Protein AF-A0A831YGT9-F1 (afdb_monomer_lite)

Foldseek 3Di:
DAEEQFDLDQADDDDVNLVSLVVCVVCVVVVHQYEYFYQADHAQCCCCVRHVRRPNPGHYQYVHDHPVPDSPVSLQCSLPSVVVCCVPPVHQEYEYAHPNVPVCPPVHHYDYHYD

Radius of gyration: 12.66 Å; chains: 1; bounding box: 32×24×36 Å

Sequence (115 aa):
MSAVVAHHFWDRPGGGELVMAGIAAAVEKMRLTPVLASLARFDGSRYREWFGIDLSRYPAVSGGFSLRMFGLYMRLLVWWPAEKAVKKYRPKFVVIDMPTYRRLVGKVPVVEYIH

Structure (mmCIF, N/CA/C/O backbone):
data_AF-A0A831YGT9-F1
#
_entry.id   AF-A0A831YGT9-F1
#
loop_
_atom_site.group_PDB
_atom_site.id
_atom_site.type_symbol
_atom_site.label_atom_id
_atom_site.label_alt_id
_atom_site.label_comp_id
_atom_site.label_asym_id
_atom_site.label_entity_id
_atom_site.label_seq_id
_atom_site.pdbx_PDB_ins_code
_atom_site.Cartn_x
_atom_site.Cartn_y
_atom_site.Cartn_z
_atom_site.occupancy
_atom_site.B_iso_or_equiv
_atom_site.auth_seq_id
_atom_site.auth_comp_id
_atom_site.auth_asym_id
_atom_site.auth_atom_id
_atom_site.pdbx_PDB_model_num
ATOM 1 N N . MET A 1 1 ? -16.176 -0.593 3.556 1.00 86.06 1 MET A N 1
ATOM 2 C CA . MET A 1 1 ? -15.061 -0.632 4.538 1.00 86.06 1 MET A CA 1
ATOM 3 C C . MET A 1 1 ? -13.766 -0.813 3.761 1.00 86.06 1 MET A C 1
ATOM 5 O O . MET A 1 1 ? -13.811 -1.454 2.720 1.00 86.06 1 MET A O 1
ATOM 9 N N . SER A 1 2 ? -12.651 -0.238 4.207 1.00 92.25 2 SER A N 1
ATOM 10 C CA . SER A 1 2 ? -11.385 -0.224 3.455 1.00 92.25 2 SER A CA 1
ATOM 11 C C . SER A 1 2 ? -10.281 -1.016 4.160 1.00 92.25 2 SER A C 1
ATOM 13 O O . SER A 1 2 ? -10.368 -1.270 5.364 1.00 92.25 2 SER A O 1
ATOM 15 N N . ALA A 1 3 ? -9.241 -1.388 3.420 1.00 94.69 3 ALA A N 1
ATOM 16 C CA . ALA A 1 3 ? -7.962 -1.816 3.979 1.00 94.69 3 ALA A CA 1
ATOM 17 C C . ALA A 1 3 ? -6.837 -1.089 3.245 1.00 94.69 3 ALA A C 1
ATOM 19 O O . ALA A 1 3 ? -6.912 -0.896 2.033 1.00 94.69 3 ALA A O 1
ATOM 20 N N . VAL A 1 4 ? -5.818 -0.645 3.975 1.00 94.00 4 VAL A N 1
ATOM 21 C CA . VAL A 1 4 ? -4.680 0.052 3.363 1.00 94.00 4 VAL A CA 1
ATOM 22 C C . VAL A 1 4 ? -3.606 -0.968 3.027 1.00 94.00 4 VAL A C 1
ATOM 24 O O . VAL A 1 4 ? -3.259 -1.781 3.873 1.00 94.00 4 VAL A O 1
ATOM 27 N N . VAL A 1 5 ? -3.062 -0.896 1.819 1.00 93.50 5 VAL A N 1
ATOM 28 C CA . VAL A 1 5 ? -1.901 -1.675 1.385 1.00 93.50 5 VAL A CA 1
ATOM 29 C C . VAL A 1 5 ? -0.769 -0.685 1.152 1.00 93.50 5 VAL A C 1
ATOM 31 O O . VAL A 1 5 ? -0.773 0.068 0.177 1.00 93.50 5 VAL A O 1
ATOM 34 N N . ALA A 1 6 ? 0.151 -0.613 2.107 1.00 90.69 6 ALA A N 1
ATOM 35 C CA . ALA A 1 6 ? 1.249 0.337 2.117 1.00 90.69 6 ALA A CA 1
ATOM 36 C C . ALA A 1 6 ? 2.522 -0.313 1.584 1.00 90.69 6 ALA A C 1
ATOM 38 O O . ALA A 1 6 ? 2.982 -1.305 2.138 1.00 90.69 6 ALA A O 1
ATOM 39 N N . HIS A 1 7 ? 3.091 0.282 0.538 1.00 89.19 7 HIS A N 1
ATOM 40 C CA . HIS A 1 7 ? 4.338 -0.159 -0.072 1.00 89.19 7 HIS A CA 1
ATOM 41 C C . HIS A 1 7 ? 5.204 1.046 -0.446 1.00 89.19 7 HIS A C 1
ATOM 43 O O . HIS A 1 7 ? 4.712 2.085 -0.904 1.00 89.19 7 HIS A O 1
ATOM 49 N N . HIS A 1 8 ? 6.509 0.937 -0.215 1.00 79.88 8 HIS A N 1
ATOM 50 C CA . HIS A 1 8 ? 7.419 2.079 -0.270 1.00 79.88 8 HIS A CA 1
ATOM 51 C C . HIS A 1 8 ? 7.566 2.705 -1.673 1.00 79.88 8 HIS A C 1
ATOM 53 O O . HIS A 1 8 ? 7.607 3.935 -1.766 1.00 79.88 8 HIS A O 1
ATOM 59 N N . PHE A 1 9 ? 7.555 1.918 -2.755 1.00 79.81 9 PHE A N 1
ATOM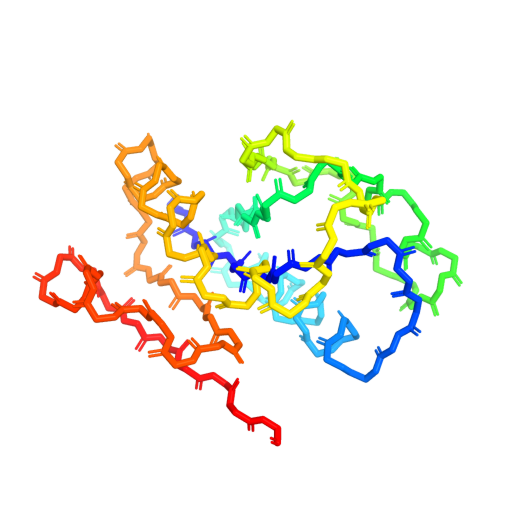 60 C CA . PHE A 1 9 ? 7.415 2.409 -4.135 1.00 79.81 9 PHE A CA 1
ATOM 61 C C . PHE A 1 9 ? 6.722 1.341 -4.998 1.00 79.81 9 PHE A C 1
ATOM 63 O O . PHE A 1 9 ? 6.935 0.164 -4.766 1.00 79.81 9 PHE A O 1
ATOM 70 N N . TRP A 1 10 ? 5.940 1.727 -6.011 1.00 80.94 10 TRP A N 1
ATOM 71 C CA . TRP A 1 10 ? 5.274 0.767 -6.912 1.00 80.94 10 TRP A CA 1
ATOM 72 C C . TRP A 1 10 ? 5.817 0.802 -8.356 1.00 80.94 10 TRP A C 1
ATOM 74 O O . TRP A 1 10 ? 5.415 -0.007 -9.178 1.00 80.94 10 TRP A O 1
ATOM 84 N N . ASP A 1 11 ? 6.736 1.701 -8.711 1.00 78.88 11 ASP A N 1
ATOM 85 C CA . ASP A 1 11 ? 7.078 1.991 -10.119 1.00 78.88 11 ASP A CA 1
ATOM 86 C C . ASP A 1 11 ? 8.022 0.997 -10.828 1.00 78.88 11 ASP A C 1
ATOM 88 O O . ASP A 1 11 ? 8.538 1.309 -11.905 1.00 78.88 11 ASP A O 1
ATOM 92 N N . ARG A 1 12 ? 8.267 -0.198 -10.279 1.00 80.50 12 ARG A N 1
ATOM 93 C CA . ARG A 1 12 ? 9.048 -1.234 -10.976 1.00 80.50 12 ARG A CA 1
ATOM 94 C C . ARG A 1 12 ? 8.463 -2.630 -10.742 1.00 80.50 12 ARG A C 1
ATOM 96 O O . ARG A 1 12 ? 7.870 -2.855 -9.692 1.00 80.50 12 ARG A O 1
ATOM 103 N N . PRO A 1 13 ? 8.645 -3.577 -11.674 1.00 81.38 13 PRO A N 1
ATOM 104 C CA . PRO A 1 13 ? 8.276 -4.964 -11.437 1.00 81.38 13 PRO A CA 1
ATOM 105 C C . PRO A 1 13 ? 9.286 -5.629 -10.488 1.00 81.38 13 PRO A C 1
ATOM 107 O O . PRO A 1 13 ? 10.497 -5.566 -10.709 1.00 81.38 13 PRO A O 1
ATOM 110 N N . GLY A 1 14 ? 8.787 -6.281 -9.441 1.00 84.94 14 GLY A N 1
ATOM 111 C CA . GLY A 1 14 ? 9.584 -7.052 -8.491 1.00 84.94 14 GLY A CA 1
ATOM 112 C C . GLY A 1 14 ? 8.721 -7.981 -7.632 1.00 84.94 14 GLY A C 1
ATOM 113 O O . GLY A 1 14 ? 7.492 -7.989 -7.734 1.00 84.94 14 GLY A O 1
ATOM 114 N N . GLY A 1 15 ? 9.371 -8.821 -6.821 1.00 84.62 15 GLY A N 1
ATOM 115 C CA . GLY A 1 15 ? 8.686 -9.840 -6.017 1.00 84.62 15 GLY A CA 1
ATOM 116 C C . GLY A 1 15 ? 7.796 -9.250 -4.920 1.00 84.62 15 GLY A C 1
ATOM 117 O O . GLY A 1 15 ? 6.666 -9.699 -4.740 1.00 84.62 15 GLY A O 1
ATOM 118 N N . GLY A 1 16 ? 8.268 -8.209 -4.226 1.00 85.19 16 GLY A N 1
ATOM 119 C CA . GLY A 1 16 ? 7.478 -7.526 -3.196 1.00 85.19 16 GLY A CA 1
ATOM 120 C C . GLY A 1 16 ? 6.268 -6.809 -3.794 1.00 85.19 16 GLY A C 1
ATOM 121 O O . GLY A 1 16 ? 5.167 -6.885 -3.261 1.00 85.19 16 GLY A O 1
ATOM 122 N N . GLU A 1 17 ? 6.454 -6.195 -4.956 1.00 88.75 17 GLU A N 1
ATOM 123 C CA . GLU A 1 17 ? 5.439 -5.484 -5.720 1.00 88.75 17 GLU A CA 1
ATOM 124 C C . GLU A 1 17 ? 4.314 -6.430 -6.166 1.00 88.75 17 GLU A C 1
ATOM 126 O O . GLU A 1 17 ? 3.135 -6.112 -5.993 1.00 88.75 17 GLU A O 1
ATOM 131 N N . LEU A 1 18 ? 4.665 -7.625 -6.657 1.00 90.00 18 LEU A N 1
ATOM 132 C CA . LEU A 1 18 ? 3.702 -8.676 -6.993 1.00 90.00 18 LEU A CA 1
ATOM 133 C C . LEU A 1 18 ? 2.910 -9.134 -5.762 1.00 90.00 18 LEU A C 1
ATOM 135 O O . LEU A 1 18 ? 1.684 -9.227 -5.827 1.00 90.00 18 LEU A O 1
ATOM 139 N N . VAL A 1 19 ? 3.585 -9.407 -4.639 1.00 91.00 19 VAL A N 1
ATOM 140 C CA . VAL A 1 19 ? 2.911 -9.852 -3.409 1.00 91.00 19 VAL A CA 1
ATOM 141 C C . VAL A 1 19 ? 1.948 -8.778 -2.910 1.00 91.00 19 VAL A C 1
ATOM 143 O O . VAL A 1 19 ? 0.784 -9.070 -2.641 1.00 91.00 19 VAL A O 1
ATOM 146 N N . MET A 1 20 ? 2.388 -7.522 -2.851 1.00 92.25 20 MET A N 1
ATOM 147 C CA . MET A 1 20 ? 1.563 -6.412 -2.377 1.00 92.25 20 MET A CA 1
ATOM 148 C C . MET A 1 20 ? 0.387 -6.120 -3.320 1.00 92.25 20 MET A C 1
ATOM 150 O O . MET A 1 20 ? -0.725 -5.859 -2.853 1.00 92.25 20 MET A O 1
ATOM 154 N N . ALA A 1 21 ? 0.578 -6.241 -4.636 1.00 92.31 21 ALA A N 1
ATOM 155 C CA . ALA A 1 21 ? -0.514 -6.163 -5.606 1.00 92.31 21 ALA A CA 1
ATOM 156 C C . ALA A 1 21 ? -1.510 -7.323 -5.437 1.00 92.31 21 ALA A C 1
ATOM 158 O O . ALA A 1 21 ? -2.726 -7.111 -5.453 1.00 92.31 21 ALA A O 1
ATOM 159 N N . GLY A 1 22 ? -1.007 -8.538 -5.208 1.00 92.56 22 GLY A N 1
ATOM 160 C CA . GLY A 1 22 ? -1.813 -9.719 -4.905 1.00 92.56 22 GLY A CA 1
ATOM 161 C C . GLY A 1 22 ? -2.645 -9.543 -3.636 1.00 92.56 22 GLY A C 1
ATOM 162 O O . GLY A 1 22 ? -3.834 -9.862 -3.626 1.00 92.56 22 GLY A O 1
ATOM 163 N N . ILE A 1 23 ? -2.067 -8.949 -2.590 1.00 94.12 23 ILE A N 1
ATOM 164 C CA . ILE A 1 23 ? -2.785 -8.607 -1.359 1.00 94.12 23 ILE A CA 1
ATOM 165 C C . ILE A 1 23 ? -3.883 -7.578 -1.638 1.00 94.12 23 ILE A C 1
ATOM 167 O O . ILE A 1 23 ? -5.008 -7.760 -1.177 1.00 94.12 23 ILE A O 1
ATOM 171 N N . ALA A 1 24 ? -3.614 -6.532 -2.425 1.00 93.69 24 ALA A N 1
ATOM 172 C CA . ALA A 1 24 ? -4.647 -5.567 -2.804 1.00 93.69 24 ALA A CA 1
ATOM 173 C C . ALA A 1 24 ? -5.814 -6.237 -3.557 1.00 93.69 24 ALA A C 1
ATOM 175 O O . ALA A 1 24 ? -6.979 -5.951 -3.278 1.00 93.69 24 ALA A O 1
ATOM 176 N N . ALA A 1 25 ? -5.523 -7.180 -4.458 1.00 93.88 25 ALA A N 1
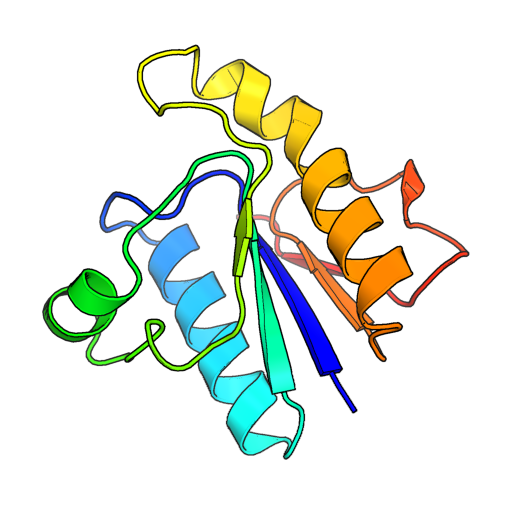ATOM 177 C CA . ALA A 1 25 ? -6.543 -7.982 -5.131 1.00 93.88 25 ALA A CA 1
ATOM 178 C C . ALA A 1 25 ? -7.303 -8.916 -4.166 1.00 93.88 25 ALA A C 1
ATOM 180 O O . ALA A 1 25 ? -8.518 -9.076 -4.285 1.00 93.88 25 ALA A O 1
ATOM 181 N N . ALA A 1 26 ? -6.627 -9.514 -3.183 1.00 93.88 26 ALA A N 1
ATOM 182 C CA . ALA A 1 26 ? -7.266 -10.344 -2.163 1.00 93.88 26 ALA A CA 1
ATOM 183 C C . ALA A 1 26 ? -8.209 -9.524 -1.265 1.00 93.88 26 ALA A C 1
ATOM 185 O O . ALA A 1 26 ? -9.330 -9.952 -0.996 1.00 93.88 26 ALA A O 1
ATOM 186 N N . VAL A 1 27 ? -7.796 -8.318 -0.866 1.00 94.25 27 VAL A N 1
ATOM 187 C CA . VAL A 1 27 ? -8.624 -7.365 -0.110 1.00 94.25 27 VAL A CA 1
ATOM 188 C C . VAL A 1 27 ? -9.914 -7.040 -0.865 1.00 94.25 27 VAL A C 1
ATOM 190 O O . VAL A 1 27 ? -10.990 -7.054 -0.265 1.00 94.25 27 VAL A O 1
ATOM 193 N N . GLU A 1 28 ? -9.834 -6.802 -2.177 1.00 93.88 28 GLU A N 1
ATOM 194 C CA . GLU A 1 28 ? -11.026 -6.597 -3.006 1.00 93.88 28 GLU A CA 1
ATOM 195 C C . GLU A 1 28 ? -11.960 -7.818 -2.966 1.00 93.88 28 GLU A C 1
ATOM 197 O O . GLU A 1 28 ? -13.162 -7.672 -2.730 1.00 93.88 28 GLU A O 1
ATOM 202 N N . LYS A 1 29 ? -11.418 -9.036 -3.107 1.00 94.00 29 LYS A N 1
ATOM 203 C CA . LYS A 1 29 ? -12.201 -10.285 -3.013 1.00 94.00 29 LYS A CA 1
ATOM 204 C C . LYS A 1 29 ? -12.873 -10.471 -1.648 1.00 94.00 29 LYS A C 1
ATOM 206 O O . LYS A 1 29 ? -13.938 -11.078 -1.572 1.00 94.00 29 LYS A O 1
ATOM 211 N N . MET A 1 30 ? -12.316 -9.892 -0.582 1.00 93.69 30 MET A N 1
ATOM 212 C CA . MET A 1 30 ? -12.932 -9.839 0.753 1.00 93.69 30 MET A CA 1
ATOM 213 C C . MET A 1 30 ? -14.058 -8.795 0.873 1.00 93.69 30 MET A C 1
ATOM 215 O O . MET A 1 30 ? -14.563 -8.561 1.974 1.00 93.69 30 MET A O 1
ATOM 219 N N . ARG A 1 31 ? -14.464 -8.151 -0.232 1.00 93.75 31 ARG A N 1
ATOM 220 C CA . ARG A 1 31 ? -15.441 -7.047 -0.277 1.00 93.75 31 ARG A CA 1
ATOM 221 C C . ARG A 1 31 ? -15.001 -5.819 0.529 1.00 93.75 31 ARG A C 1
ATOM 223 O O . ARG A 1 31 ? -15.830 -5.064 1.044 1.00 93.75 31 ARG A O 1
ATOM 230 N N . LEU A 1 32 ? -13.691 -5.615 0.649 1.00 94.12 32 LEU A N 1
ATOM 231 C CA . LEU A 1 32 ? -13.098 -4.401 1.198 1.00 94.12 32 LEU A CA 1
ATOM 232 C C . LEU A 1 32 ? -12.534 -3.556 0.060 1.00 94.12 32 LEU A C 1
ATOM 234 O O . LEU A 1 32 ? -12.093 -4.079 -0.954 1.00 94.12 32 LEU A O 1
ATOM 238 N N . THR A 1 33 ? -12.525 -2.238 0.229 1.00 94.50 33 THR A N 1
ATOM 239 C CA . THR A 1 33 ? -11.883 -1.332 -0.729 1.00 94.50 33 THR A CA 1
ATOM 240 C C . THR A 1 33 ? -10.385 -1.257 -0.421 1.00 94.50 33 THR A C 1
ATOM 242 O O . THR A 1 33 ? -10.030 -0.684 0.618 1.00 94.50 33 THR A O 1
ATOM 245 N N . PRO A 1 34 ? -9.496 -1.809 -1.266 1.00 95.12 34 PRO A N 1
ATOM 246 C CA . PRO A 1 34 ? -8.063 -1.616 -1.098 1.00 95.12 34 PRO A CA 1
ATOM 247 C C . PRO A 1 34 ? -7.706 -0.149 -1.351 1.00 95.12 34 PRO A C 1
ATOM 249 O O . PRO A 1 34 ? -8.131 0.456 -2.332 1.00 95.12 34 PRO A O 1
ATOM 252 N N . VAL A 1 35 ? -6.936 0.432 -0.438 1.00 94.81 35 VAL A N 1
ATOM 253 C CA . VAL A 1 35 ? -6.381 1.781 -0.551 1.00 94.81 35 VAL A CA 1
ATOM 254 C C . VAL A 1 35 ? -4.874 1.639 -0.639 1.00 94.81 35 VAL A C 1
ATOM 256 O O . VAL A 1 35 ? -4.231 1.200 0.313 1.00 94.81 35 VAL A O 1
ATOM 259 N N . LEU A 1 36 ? -4.303 2.013 -1.773 1.00 93.75 36 LEU A N 1
ATOM 260 C CA . LEU A 1 36 ? -2.868 1.907 -1.988 1.00 93.75 36 LEU A CA 1
ATOM 261 C C . LEU A 1 36 ? -2.179 3.088 -1.309 1.00 93.75 36 LEU A C 1
ATOM 263 O O . LEU A 1 36 ? -2.553 4.239 -1.522 1.00 93.75 36 LEU A O 1
ATOM 267 N N . ALA A 1 37 ? -1.174 2.828 -0.483 1.00 90.94 37 ALA A N 1
ATOM 268 C CA . ALA A 1 37 ? -0.360 3.872 0.125 1.00 90.94 37 ALA A CA 1
ATOM 269 C C . ALA A 1 37 ? 1.080 3.748 -0.365 1.00 90.94 37 ALA A C 1
ATOM 271 O O . ALA A 1 37 ? 1.658 2.663 -0.371 1.00 90.94 37 ALA A O 1
ATOM 272 N N . SER A 1 38 ? 1.661 4.870 -0.782 1.00 87.94 38 SER A N 1
ATOM 273 C CA . SER A 1 38 ? 3.053 4.926 -1.215 1.00 87.94 38 SER A CA 1
ATOM 274 C C . SER A 1 38 ? 3.680 6.274 -0.923 1.00 87.94 38 SER A C 1
ATOM 276 O O . SER A 1 38 ? 2.994 7.278 -0.745 1.00 87.94 38 SER A O 1
ATOM 278 N N . LEU A 1 39 ? 5.004 6.329 -0.852 1.00 83.94 39 LEU A N 1
ATOM 279 C CA . LEU A 1 39 ? 5.715 7.603 -0.760 1.00 83.94 39 LEU A CA 1
ATOM 280 C C . LEU A 1 39 ? 5.808 8.295 -2.111 1.00 83.94 39 LEU A C 1
ATOM 282 O O . LEU A 1 39 ? 5.607 9.512 -2.183 1.00 83.94 39 LEU A O 1
ATOM 286 N N . ALA A 1 40 ? 6.084 7.519 -3.157 1.00 82.00 40 ALA A N 1
ATOM 287 C CA . ALA A 1 40 ? 6.109 8.015 -4.518 1.00 82.00 40 ALA A CA 1
ATOM 288 C C . ALA A 1 40 ? 4.700 8.124 -5.099 1.00 82.00 40 ALA A C 1
ATOM 290 O O . ALA A 1 40 ? 3.780 7.398 -4.715 1.00 82.00 40 ALA A O 1
ATOM 291 N N . ARG A 1 41 ? 4.536 9.049 -6.045 1.00 80.25 41 ARG A N 1
ATOM 292 C CA . ARG A 1 41 ? 3.445 8.932 -7.016 1.00 80.25 41 ARG A CA 1
ATOM 293 C C . ARG A 1 41 ? 3.783 7.779 -7.944 1.00 80.25 41 ARG A C 1
ATOM 295 O O . ARG A 1 41 ? 4.914 7.725 -8.402 1.00 80.25 41 ARG A O 1
ATOM 302 N N . PHE A 1 42 ? 2.809 6.926 -8.210 1.00 83.31 42 PHE A N 1
ATOM 303 C CA . PHE A 1 42 ? 2.973 5.784 -9.095 1.00 83.31 42 PHE A CA 1
ATOM 304 C C . PHE A 1 42 ? 1.767 5.662 -10.017 1.00 83.31 42 PHE A C 1
ATOM 306 O O . PHE A 1 42 ? 0.684 6.169 -9.705 1.00 83.31 42 PHE A O 1
ATOM 313 N N . ASP A 1 43 ? 1.967 4.971 -11.132 1.00 82.38 43 ASP A N 1
ATOM 314 C CA . ASP A 1 43 ? 0.903 4.618 -12.063 1.00 82.38 43 ASP A CA 1
ATOM 315 C C . ASP A 1 43 ? 0.545 3.133 -11.920 1.00 82.38 43 ASP A C 1
ATOM 317 O O . ASP A 1 43 ? 1.302 2.240 -12.305 1.00 82.38 43 ASP A O 1
ATOM 321 N N . GLY A 1 44 ? -0.630 2.868 -11.346 1.00 82.12 44 GLY A N 1
ATOM 322 C CA . GLY A 1 44 ? -1.138 1.513 -11.136 1.00 82.12 44 GLY A CA 1
ATOM 323 C C . GLY A 1 44 ? -1.556 0.787 -12.420 1.00 82.12 44 GLY A C 1
ATOM 324 O O . GLY A 1 44 ? -1.775 -0.421 -12.368 1.00 82.12 44 GLY A O 1
ATOM 325 N N . SER A 1 45 ? -1.662 1.472 -13.566 1.00 85.50 45 SER A N 1
ATOM 326 C CA . SER A 1 45 ? -2.068 0.846 -14.835 1.00 85.50 45 SER A CA 1
ATOM 327 C C . SER A 1 45 ? -1.047 -0.182 -15.333 1.00 85.50 45 SER A C 1
ATOM 329 O O . SER A 1 45 ? -1.421 -1.246 -15.828 1.00 85.50 45 SER A O 1
ATOM 331 N N . ARG A 1 46 ? 0.246 0.075 -15.095 1.00 85.81 46 ARG A N 1
ATOM 332 C CA . ARG A 1 46 ? 1.356 -0.807 -15.491 1.00 85.81 46 ARG A CA 1
ATOM 333 C C . ARG A 1 46 ? 1.320 -2.176 -14.812 1.00 85.81 46 ARG A C 1
ATOM 335 O O . ARG A 1 46 ? 1.818 -3.150 -15.367 1.00 85.81 46 ARG A O 1
ATOM 342 N N . TYR A 1 47 ? 0.670 -2.291 -13.652 1.00 87.06 47 TYR A N 1
ATOM 343 C CA . TYR A 1 47 ? 0.522 -3.571 -12.947 1.00 87.06 47 TYR A CA 1
ATOM 344 C C . TYR A 1 47 ? -0.350 -4.569 -13.703 1.00 87.06 47 TYR A C 1
ATOM 346 O O . TYR A 1 47 ? -0.189 -5.782 -13.534 1.00 87.06 47 TYR A O 1
ATOM 354 N N . ARG A 1 48 ? -1.234 -4.077 -14.576 1.00 88.75 48 ARG A N 1
ATOM 355 C CA . ARG A 1 48 ? -2.019 -4.937 -15.454 1.00 88.75 48 ARG A CA 1
ATOM 356 C C . ARG A 1 48 ? -1.123 -5.649 -16.461 1.00 88.75 48 ARG A C 1
ATOM 358 O O . ARG A 1 48 ? -1.312 -6.837 -16.687 1.00 88.75 48 ARG A O 1
ATOM 365 N N . GLU A 1 49 ? -0.140 -4.946 -17.017 1.00 87.88 49 GLU A N 1
ATOM 366 C CA . GLU A 1 49 ? 0.837 -5.521 -17.946 1.00 87.88 49 GLU A CA 1
ATOM 367 C C . GLU A 1 49 ? 1.840 -6.424 -17.224 1.00 87.88 49 GLU A C 1
ATOM 369 O O . GLU A 1 49 ? 2.154 -7.504 -17.711 1.00 87.88 49 GLU A O 1
ATOM 374 N N . TRP A 1 50 ? 2.320 -6.012 -16.047 1.00 87.56 50 TRP A N 1
ATOM 375 C CA . TRP A 1 50 ? 3.345 -6.764 -15.318 1.00 87.56 50 TRP A CA 1
ATOM 376 C C . TRP A 1 50 ? 2.818 -8.038 -14.660 1.00 87.56 50 TRP A C 1
ATOM 378 O O . TRP A 1 50 ? 3.500 -9.059 -14.676 1.00 87.56 50 TRP A O 1
ATOM 388 N N . PHE A 1 51 ? 1.626 -7.983 -14.063 1.00 88.94 51 PHE A N 1
ATOM 389 C CA . PHE A 1 51 ? 1.131 -9.038 -13.173 1.00 88.94 51 PHE A CA 1
ATOM 390 C C . PHE A 1 51 ? -0.322 -9.446 -13.441 1.00 88.94 51 PHE A C 1
ATOM 392 O O . PHE A 1 51 ? -0.864 -10.280 -12.720 1.00 88.94 51 PHE A O 1
ATOM 399 N N . GLY A 1 52 ? -0.987 -8.851 -14.439 1.00 88.25 52 GLY A N 1
ATOM 400 C CA . GLY A 1 52 ? -2.410 -9.089 -14.696 1.00 88.25 52 GLY A CA 1
ATOM 401 C C . GLY A 1 52 ? -3.342 -8.487 -13.636 1.00 88.25 52 GLY A C 1
ATOM 402 O O . GLY A 1 52 ? -4.526 -8.817 -13.610 1.00 88.25 52 GLY A O 1
ATOM 403 N N . ILE A 1 53 ? -2.833 -7.613 -12.757 1.00 88.56 53 ILE A N 1
ATOM 404 C CA . ILE A 1 53 ? -3.599 -6.995 -11.667 1.00 88.56 53 ILE A CA 1
ATOM 405 C C . ILE A 1 53 ? -3.788 -5.514 -11.975 1.00 88.56 53 ILE A C 1
ATOM 407 O O . ILE A 1 53 ? -2.831 -4.749 -11.994 1.00 88.56 53 ILE A O 1
ATOM 411 N N . ASP A 1 54 ? -5.032 -5.085 -12.171 1.00 88.06 54 ASP A N 1
ATOM 412 C CA . ASP A 1 54 ? -5.322 -3.666 -12.361 1.00 88.06 54 ASP A CA 1
ATOM 413 C C . ASP A 1 54 ? -5.420 -2.944 -11.008 1.00 88.06 54 ASP A C 1
ATOM 415 O O . ASP A 1 54 ? -6.394 -3.110 -10.262 1.00 88.06 54 ASP A O 1
ATOM 419 N N . LEU A 1 55 ? -4.388 -2.156 -10.694 1.00 88.94 55 LEU A N 1
ATOM 420 C CA . LEU A 1 55 ? -4.318 -1.307 -9.504 1.00 88.94 55 LEU A CA 1
ATOM 421 C C . LEU A 1 55 ? -4.866 0.109 -9.749 1.00 88.94 55 LEU A C 1
ATOM 423 O O . LEU A 1 55 ? -5.098 0.837 -8.785 1.00 88.94 55 LEU A O 1
ATOM 427 N N . SER A 1 56 ? -5.092 0.514 -11.005 1.00 87.75 56 SER A N 1
ATOM 428 C CA . SER A 1 56 ? -5.511 1.884 -11.356 1.00 87.75 56 SER A CA 1
ATOM 429 C C . SER A 1 56 ? -6.907 2.237 -10.831 1.00 87.75 56 SER A C 1
ATOM 431 O O . SER A 1 56 ? -7.203 3.390 -10.524 1.00 87.75 56 SER A O 1
ATOM 433 N N . ARG A 1 57 ? -7.750 1.219 -10.657 1.00 89.19 57 ARG A N 1
ATOM 434 C CA . ARG A 1 57 ? -9.105 1.318 -10.101 1.00 89.19 57 ARG A CA 1
ATOM 435 C C . ARG A 1 57 ? -9.150 1.594 -8.595 1.00 89.19 57 ARG A C 1
ATOM 437 O O . ARG A 1 57 ? -10.225 1.869 -8.063 1.00 89.19 57 ARG A O 1
ATOM 444 N N . TYR A 1 58 ? -8.023 1.489 -7.890 1.00 91.50 58 TYR A N 1
ATOM 445 C CA . TYR A 1 58 ? -7.984 1.652 -6.441 1.00 91.50 58 TYR A CA 1
ATOM 446 C C . TYR A 1 58 ? -7.573 3.069 -6.033 1.00 91.50 58 TYR A C 1
ATOM 448 O O . TYR A 1 58 ? -6.667 3.655 -6.628 1.00 91.50 58 TYR A O 1
ATOM 456 N N . PRO A 1 59 ? -8.180 3.633 -4.974 1.00 91.38 59 PRO A N 1
ATOM 457 C CA . PRO A 1 59 ? -7.738 4.907 -4.432 1.00 91.38 59 PRO A CA 1
ATOM 458 C C . PRO A 1 59 ? -6.292 4.809 -3.934 1.00 91.38 59 PRO A C 1
ATOM 460 O O . PRO A 1 59 ? -5.954 3.925 -3.146 1.00 91.38 59 PRO A O 1
ATOM 463 N N . ALA A 1 60 ? -5.459 5.766 -4.341 1.00 90.25 60 ALA A N 1
ATOM 464 C CA . ALA A 1 60 ? -4.066 5.855 -3.927 1.00 90.25 60 ALA A CA 1
ATOM 465 C C . ALA A 1 60 ? -3.809 7.083 -3.037 1.00 90.25 60 ALA A C 1
ATOM 467 O O . ALA A 1 60 ? -4.361 8.167 -3.241 1.00 90.25 60 ALA A O 1
ATOM 468 N N . VAL A 1 61 ? -2.943 6.921 -2.038 1.00 88.88 61 VAL A N 1
ATOM 469 C CA . VAL A 1 61 ? -2.426 7.987 -1.178 1.00 88.88 61 VAL A CA 1
ATOM 470 C C . VAL A 1 61 ? -0.915 8.027 -1.334 1.00 88.88 61 VAL A C 1
ATOM 472 O O . VAL A 1 61 ? -0.206 7.153 -0.838 1.00 88.88 61 VAL A O 1
ATOM 475 N N . SER A 1 62 ? -0.424 9.062 -2.011 1.00 84.62 62 SER A N 1
A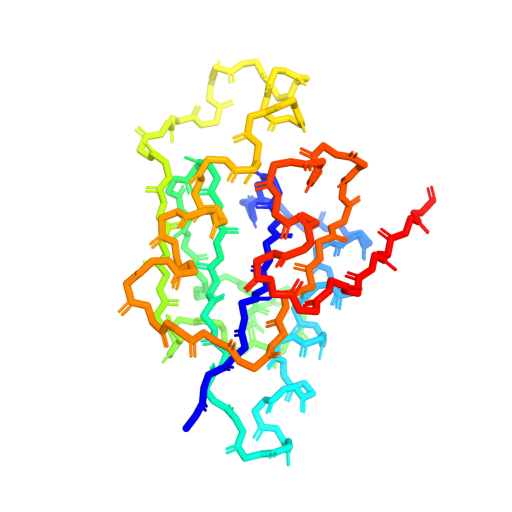TOM 476 C CA . SER A 1 62 ? 1.009 9.284 -2.199 1.00 84.62 62 SER A CA 1
ATOM 477 C C . SER A 1 62 ? 1.576 10.287 -1.189 1.00 84.62 62 SER A C 1
ATOM 479 O O . SER A 1 62 ? 0.926 11.288 -0.873 1.00 84.62 62 SER A O 1
ATOM 481 N N . GLY A 1 63 ? 2.825 10.090 -0.768 1.00 74.88 63 GLY A N 1
ATOM 482 C CA . GLY A 1 63 ? 3.618 11.079 -0.029 1.00 74.88 63 GLY A CA 1
ATOM 483 C C . GLY A 1 63 ? 4.015 12.302 -0.867 1.00 74.88 63 GLY A C 1
ATOM 484 O O . GLY A 1 63 ? 4.292 13.352 -0.297 1.00 74.88 63 GLY A O 1
ATOM 485 N N . GLY A 1 64 ? 3.979 12.195 -2.201 1.00 71.62 64 GLY A N 1
ATOM 486 C CA . GLY A 1 64 ? 4.319 13.282 -3.127 1.00 71.62 64 GLY A CA 1
ATOM 487 C C . GLY A 1 64 ? 5.804 13.360 -3.486 1.00 71.62 64 GLY A C 1
ATOM 488 O O . GLY A 1 64 ? 6.227 14.337 -4.094 1.00 71.62 64 GLY A O 1
ATOM 489 N N . PHE A 1 65 ? 6.587 12.340 -3.132 1.00 69.94 65 PHE A N 1
ATOM 490 C CA . PHE A 1 65 ? 7.994 12.242 -3.507 1.00 69.94 65 PHE A CA 1
ATOM 491 C C . PHE A 1 65 ? 8.145 11.661 -4.923 1.00 69.94 65 PHE A C 1
ATOM 493 O O . PHE A 1 65 ? 7.261 10.957 -5.412 1.00 69.94 65 PHE A O 1
ATOM 500 N N . SER A 1 66 ? 9.254 11.961 -5.598 1.00 65.00 66 SER A N 1
ATOM 501 C CA . SER A 1 66 ? 9.624 11.324 -6.867 1.00 65.00 66 SER A CA 1
ATOM 502 C C . SER A 1 66 ? 10.699 10.261 -6.624 1.00 65.00 66 SER A C 1
ATOM 504 O O . SER A 1 66 ? 11.539 10.423 -5.737 1.00 65.00 66 SER A O 1
ATOM 506 N N . LEU A 1 67 ? 10.704 9.183 -7.421 1.00 61.47 67 LEU A N 1
ATOM 507 C CA . LEU A 1 67 ? 11.657 8.066 -7.275 1.00 61.47 67 LEU A CA 1
ATOM 508 C C . LEU A 1 67 ? 13.134 8.479 -7.336 1.00 61.47 67 LEU A C 1
ATOM 510 O O . LEU A 1 67 ? 13.992 7.747 -6.849 1.00 61.47 67 LEU A O 1
ATOM 514 N N . ARG A 1 68 ? 13.448 9.639 -7.931 1.00 59.75 68 ARG A N 1
ATOM 515 C CA . ARG A 1 68 ? 14.826 10.149 -8.014 1.00 59.75 68 ARG A CA 1
ATOM 516 C C . ARG A 1 68 ? 15.420 10.494 -6.646 1.00 59.75 68 ARG A C 1
ATOM 518 O O . ARG A 1 68 ? 16.632 10.641 -6.552 1.00 59.75 68 ARG A O 1
ATOM 525 N N . MET A 1 69 ? 14.609 10.594 -5.592 1.00 54.53 69 MET A N 1
ATOM 526 C CA . MET A 1 69 ? 15.098 10.833 -4.237 1.00 54.53 69 MET A CA 1
ATOM 527 C C . MET A 1 69 ? 15.176 9.528 -3.439 1.00 54.53 69 MET A C 1
ATOM 529 O O . MET A 1 69 ? 14.201 9.088 -2.841 1.00 54.53 69 MET A O 1
ATOM 533 N N . PHE A 1 70 ? 16.379 8.950 -3.411 1.00 65.06 70 PHE A N 1
ATOM 534 C CA . PHE A 1 70 ? 16.870 8.029 -2.380 1.00 65.06 70 PHE A CA 1
ATOM 535 C C . PHE A 1 70 ? 15.898 6.917 -1.921 1.00 65.06 70 PHE A C 1
ATOM 537 O O . PHE A 1 70 ? 15.317 6.977 -0.833 1.00 65.06 70 PHE A O 1
ATOM 544 N N . GLY A 1 71 ? 15.813 5.826 -2.691 1.00 66.19 71 GLY A N 1
ATOM 545 C CA . GLY A 1 71 ? 14.972 4.660 -2.374 1.00 66.19 71 GLY A CA 1
ATOM 546 C C . GLY A 1 71 ? 15.188 4.044 -0.979 1.00 66.19 71 GLY A C 1
ATOM 547 O O . GLY A 1 71 ? 14.257 3.477 -0.410 1.00 66.19 71 GLY A O 1
ATOM 548 N N . LEU A 1 72 ? 16.373 4.210 -0.374 1.00 69.06 72 LEU A N 1
ATOM 549 C CA . LEU A 1 72 ? 16.636 3.771 1.002 1.00 69.06 72 LEU A CA 1
ATOM 550 C C . LEU A 1 72 ? 15.866 4.605 2.042 1.00 69.06 72 LEU A C 1
ATOM 552 O O . LEU A 1 72 ? 15.265 4.039 2.952 1.00 69.06 72 LEU A O 1
ATOM 556 N N . TYR A 1 73 ? 15.813 5.933 1.889 1.00 70.62 73 TYR A N 1
ATOM 557 C CA . TYR A 1 73 ? 15.038 6.793 2.795 1.00 70.62 73 TYR A CA 1
ATOM 558 C C . TYR A 1 73 ? 13.533 6.583 2.623 1.00 70.62 73 TYR A C 1
ATOM 560 O O . TYR A 1 73 ? 12.776 6.734 3.583 1.00 70.62 73 TYR A O 1
ATOM 568 N N . MET A 1 74 ? 13.088 6.158 1.437 1.00 71.81 74 MET A N 1
ATOM 569 C CA . MET A 1 74 ? 11.682 5.825 1.221 1.00 71.81 74 MET A CA 1
ATOM 570 C C . MET A 1 74 ? 11.225 4.661 2.116 1.00 71.81 74 MET A C 1
ATOM 572 O O . MET A 1 74 ? 10.130 4.690 2.671 1.00 71.81 74 MET A O 1
ATOM 576 N N . ARG A 1 75 ? 12.083 3.673 2.379 1.00 75.88 75 ARG A N 1
ATOM 577 C CA . ARG A 1 75 ? 11.755 2.582 3.318 1.00 75.88 75 ARG A CA 1
ATOM 578 C C . ARG A 1 75 ? 11.503 3.082 4.745 1.00 75.88 75 ARG A C 1
ATOM 580 O O . ARG A 1 75 ? 10.664 2.541 5.463 1.00 75.88 75 ARG A O 1
ATOM 587 N N . LEU A 1 76 ? 12.185 4.156 5.144 1.00 79.25 76 LEU A N 1
ATOM 588 C CA . LEU A 1 76 ? 12.054 4.742 6.479 1.00 79.25 76 LEU A CA 1
ATOM 589 C C . LEU A 1 76 ? 10.798 5.603 6.650 1.00 79.25 76 LEU A C 1
ATOM 591 O O . LEU A 1 76 ? 10.332 5.782 7.774 1.00 79.25 76 LEU A O 1
ATOM 595 N N . LEU A 1 77 ? 10.248 6.145 5.561 1.00 81.75 77 LEU A N 1
ATOM 596 C CA . LEU A 1 77 ? 9.174 7.141 5.609 1.00 81.75 77 LEU A CA 1
ATOM 597 C C . LEU A 1 77 ? 7.799 6.603 5.183 1.00 81.75 77 LEU A C 1
ATOM 599 O O . LEU A 1 77 ? 6.829 7.360 5.180 1.00 81.75 77 LEU A O 1
ATOM 603 N N . VAL A 1 78 ? 7.681 5.319 4.824 1.00 83.12 78 VAL A N 1
ATOM 604 C CA . VAL A 1 78 ? 6.428 4.733 4.301 1.00 83.12 78 VAL A CA 1
ATOM 605 C C . VAL A 1 78 ? 5.283 4.763 5.323 1.00 83.12 78 VAL A C 1
ATOM 607 O O . VAL A 1 78 ? 4.109 4.807 4.953 1.00 83.12 78 VAL A O 1
ATOM 610 N N . TRP A 1 79 ? 5.604 4.869 6.615 1.00 85.12 79 TRP A N 1
ATOM 611 C CA . TRP A 1 79 ? 4.616 5.083 7.674 1.00 85.12 79 TRP A CA 1
ATOM 612 C C . TRP A 1 79 ? 3.800 6.366 7.486 1.00 85.12 79 TRP A C 1
ATOM 614 O O . TRP A 1 79 ? 2.658 6.426 7.933 1.00 85.12 79 TRP A O 1
ATOM 624 N N . TRP A 1 80 ? 4.348 7.393 6.829 1.00 86.44 80 TRP A N 1
ATOM 625 C CA . TRP A 1 80 ? 3.683 8.684 6.669 1.00 86.44 80 TRP A CA 1
ATOM 626 C C . TRP A 1 80 ? 2.481 8.643 5.711 1.00 86.44 80 TRP A C 1
ATOM 628 O O . TRP A 1 80 ? 1.386 9.038 6.128 1.00 86.44 80 TRP A O 1
ATOM 638 N N . PRO A 1 81 ? 2.602 8.159 4.454 1.00 87.81 81 PRO A N 1
ATOM 639 C CA . PRO A 1 81 ? 1.436 7.967 3.594 1.00 87.81 81 PRO A CA 1
ATOM 640 C C . PRO A 1 81 ? 0.465 6.928 4.166 1.00 87.81 81 PRO A C 1
ATOM 642 O O . PRO A 1 81 ? -0.744 7.120 4.048 1.00 87.81 81 PRO A O 1
ATOM 645 N N . ALA A 1 82 ? 0.961 5.892 4.854 1.00 87.50 82 ALA A N 1
ATOM 646 C CA . ALA A 1 82 ? 0.105 4.930 5.543 1.00 87.50 82 ALA A CA 1
ATOM 647 C C . ALA A 1 82 ? -0.724 5.599 6.655 1.00 87.50 82 ALA A C 1
ATOM 649 O O . ALA A 1 82 ? -1.936 5.417 6.713 1.00 87.50 82 ALA A O 1
ATOM 650 N N . GLU A 1 83 ? -0.123 6.455 7.487 1.00 89.44 83 GLU A N 1
ATOM 651 C CA . GLU A 1 83 ? -0.844 7.194 8.530 1.00 89.44 83 GLU A CA 1
ATOM 652 C C . GLU A 1 83 ? -1.873 8.163 7.931 1.00 89.44 83 GLU A C 1
ATOM 654 O O . GLU A 1 83 ? -2.997 8.260 8.430 1.00 89.44 83 GLU A O 1
ATOM 659 N N . LYS A 1 84 ? -1.527 8.855 6.837 1.00 89.69 84 LYS A N 1
ATOM 660 C CA . LYS A 1 84 ? -2.485 9.693 6.096 1.00 89.69 84 LYS A CA 1
ATOM 661 C C . LYS A 1 84 ? -3.668 8.871 5.585 1.00 89.69 84 LYS A C 1
ATOM 663 O O . LYS A 1 84 ? -4.812 9.300 5.734 1.00 89.69 84 LYS A O 1
ATOM 668 N N . ALA A 1 85 ? -3.407 7.693 5.019 1.00 89.75 85 ALA A N 1
ATOM 669 C CA . ALA A 1 85 ? -4.448 6.795 4.535 1.00 89.75 85 ALA A CA 1
ATOM 670 C C . ALA A 1 85 ? -5.335 6.286 5.683 1.00 89.75 85 ALA A C 1
ATOM 672 O O . ALA A 1 85 ? -6.558 6.296 5.556 1.00 89.75 85 ALA A O 1
ATOM 673 N N . VAL A 1 86 ? -4.745 5.944 6.834 1.00 90.56 86 VAL A N 1
ATOM 674 C CA . VAL A 1 86 ? -5.483 5.529 8.037 1.00 90.56 86 VAL A CA 1
ATOM 675 C C . VAL A 1 86 ? -6.404 6.639 8.540 1.00 90.56 86 VAL A C 1
ATOM 677 O O . VAL A 1 86 ? -7.585 6.391 8.780 1.00 90.56 86 VAL A O 1
ATOM 680 N N . LYS A 1 87 ? -5.903 7.877 8.640 1.00 89.88 87 LYS A N 1
ATOM 681 C CA . LYS A 1 87 ? -6.701 9.034 9.082 1.00 89.88 87 LYS A CA 1
ATOM 682 C C . LYS A 1 87 ? -7.851 9.348 8.124 1.00 89.88 87 LYS A C 1
ATOM 684 O O . LYS A 1 87 ? -8.948 9.654 8.582 1.00 89.88 87 LYS A O 1
ATOM 689 N N . LYS A 1 88 ? -7.610 9.262 6.810 1.00 92.38 88 LYS A N 1
ATOM 690 C CA . LYS A 1 88 ? -8.596 9.602 5.774 1.00 92.38 88 LYS A CA 1
ATOM 691 C C . LYS A 1 88 ? -9.669 8.528 5.592 1.00 92.38 88 LYS A C 1
ATOM 693 O O . LYS A 1 88 ? -10.841 8.864 5.478 1.00 92.38 88 LYS A O 1
ATOM 698 N N . TYR A 1 89 ? -9.277 7.255 5.542 1.00 91.56 89 TYR A N 1
ATOM 699 C CA . TYR A 1 89 ? -10.169 6.166 5.130 1.00 91.56 89 TYR A CA 1
ATOM 700 C C . TYR A 1 89 ? -10.646 5.269 6.274 1.00 91.56 89 TYR A C 1
ATOM 702 O O . TYR A 1 89 ? -11.490 4.414 6.014 1.00 91.56 89 TYR A O 1
ATOM 710 N N . ARG A 1 90 ? -10.122 5.441 7.501 1.00 90.88 90 ARG A N 1
ATOM 711 C CA . ARG A 1 90 ? -10.431 4.616 8.688 1.00 90.88 90 ARG A CA 1
ATOM 712 C C . ARG A 1 90 ? -10.521 3.112 8.351 1.00 90.88 90 ARG A C 1
ATOM 714 O O . ARG A 1 90 ? -11.592 2.514 8.476 1.00 90.88 90 ARG A O 1
ATOM 721 N N . PRO A 1 91 ? -9.424 2.513 7.852 1.00 92.50 91 PRO A N 1
ATOM 722 C CA . PRO A 1 91 ? -9.419 1.137 7.373 1.00 92.50 91 PRO A CA 1
ATOM 723 C C . PRO A 1 91 ? -9.589 0.127 8.511 1.00 92.50 91 PRO A C 1
ATOM 725 O O . PRO A 1 91 ? -9.248 0.407 9.659 1.00 92.50 91 PRO A O 1
ATOM 728 N N . LYS A 1 92 ? -10.063 -1.078 8.175 1.00 93.62 92 LYS A N 1
ATOM 729 C CA . LYS A 1 92 ? -10.139 -2.206 9.118 1.00 93.62 92 LYS A CA 1
ATOM 730 C C . LYS A 1 92 ? -8.764 -2.700 9.548 1.00 93.62 92 LYS A C 1
ATOM 732 O O . LYS A 1 92 ? -8.585 -3.067 10.701 1.00 93.62 92 LYS A O 1
ATOM 737 N N . PHE A 1 93 ? -7.834 -2.757 8.604 1.00 92.62 93 PHE A N 1
ATOM 738 C CA . PHE A 1 93 ? -6.454 -3.154 8.833 1.00 92.62 93 PHE A CA 1
ATOM 739 C C . PHE A 1 93 ? -5.540 -2.490 7.805 1.00 92.62 93 PHE A C 1
ATOM 741 O O . PHE A 1 93 ? -5.989 -2.008 6.757 1.00 92.62 93 PHE A O 1
ATOM 748 N N . VAL A 1 94 ? -4.255 -2.457 8.129 1.00 93.12 94 VAL A N 1
ATOM 749 C CA . VAL A 1 94 ? -3.188 -1.984 7.250 1.00 93.12 94 VAL A CA 1
ATOM 750 C C . VAL A 1 94 ? -2.251 -3.143 6.981 1.00 93.12 94 VAL A C 1
ATOM 752 O O . VAL A 1 94 ? -1.799 -3.785 7.921 1.00 93.12 94 VAL A O 1
ATOM 755 N N . VAL A 1 95 ? -1.942 -3.385 5.717 1.00 92.81 95 VAL A N 1
ATOM 756 C CA . VAL A 1 95 ? -0.844 -4.255 5.309 1.00 92.81 95 VAL A CA 1
ATOM 757 C C . VAL A 1 95 ? 0.359 -3.385 4.994 1.00 92.81 95 VAL A C 1
ATOM 759 O O . VAL A 1 95 ? 0.216 -2.383 4.291 1.00 92.81 95 VAL A O 1
ATOM 762 N N . ILE A 1 96 ? 1.526 -3.746 5.513 1.00 89.62 96 ILE A N 1
ATOM 763 C CA . ILE A 1 96 ? 2.773 -3.027 5.261 1.00 89.62 96 ILE A CA 1
ATOM 764 C C . ILE A 1 96 ? 3.930 -4.007 5.076 1.00 89.62 96 ILE A C 1
ATOM 766 O O . ILE A 1 96 ? 4.007 -5.019 5.768 1.00 89.62 96 ILE A O 1
ATOM 770 N N . ASP A 1 97 ? 4.823 -3.698 4.140 1.00 85.19 97 ASP A N 1
ATOM 771 C CA . ASP A 1 97 ? 5.975 -4.536 3.782 1.00 85.19 97 ASP A CA 1
ATOM 772 C C . ASP A 1 97 ? 7.283 -4.138 4.490 1.00 85.19 97 ASP A C 1
ATOM 774 O O . ASP A 1 97 ? 8.342 -4.706 4.242 1.00 85.19 97 ASP A O 1
ATOM 778 N N . MET A 1 98 ? 7.240 -3.093 5.315 1.00 83.88 98 MET A N 1
ATOM 779 C CA . MET A 1 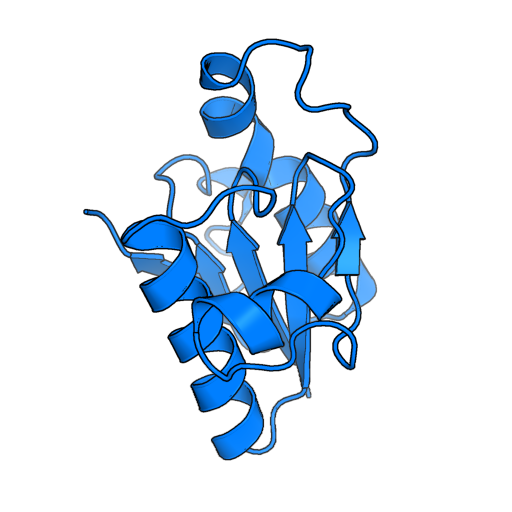98 ? 8.414 -2.474 5.925 1.00 83.88 98 MET A CA 1
ATOM 780 C C . MET A 1 98 ? 8.218 -2.351 7.436 1.00 83.88 98 MET A C 1
ATOM 782 O O . MET A 1 98 ? 7.147 -1.910 7.854 1.00 83.88 98 MET A O 1
ATOM 786 N N . PRO A 1 99 ? 9.264 -2.563 8.257 1.00 78.25 99 PRO A N 1
ATOM 787 C CA . PRO A 1 99 ? 9.165 -2.564 9.722 1.00 78.25 99 PRO A CA 1
ATOM 788 C C . PRO A 1 99 ? 8.923 -1.174 10.344 1.00 78.25 99 PRO A C 1
ATOM 790 O O . PRO A 1 99 ? 8.910 -0.997 11.563 1.00 78.25 99 PRO A O 1
ATOM 793 N N . THR A 1 100 ? 8.734 -0.128 9.535 1.00 77.31 100 THR A N 1
ATOM 794 C CA . THR A 1 100 ? 8.640 1.264 10.002 1.00 77.31 100 THR A CA 1
ATOM 795 C C . THR A 1 100 ? 7.241 1.688 10.468 1.00 77.31 100 THR A C 1
ATOM 797 O O . THR A 1 100 ? 7.014 2.859 10.767 1.00 77.31 100 THR A O 1
ATOM 800 N N . TYR A 1 101 ? 6.302 0.754 10.653 1.00 78.75 101 TYR A N 1
ATOM 801 C CA . TYR A 1 101 ? 4.918 1.017 11.084 1.00 78.75 101 TYR A CA 1
ATOM 802 C C . TYR A 1 101 ? 4.728 1.279 12.582 1.00 78.75 101 TYR A C 1
ATOM 804 O O . TYR A 1 101 ? 3.584 1.367 13.029 1.00 78.75 101 TYR A O 1
ATOM 812 N N . ARG A 1 102 ? 5.787 1.450 13.387 1.00 81.31 102 ARG A N 1
ATOM 813 C CA . ARG A 1 102 ? 5.668 1.659 14.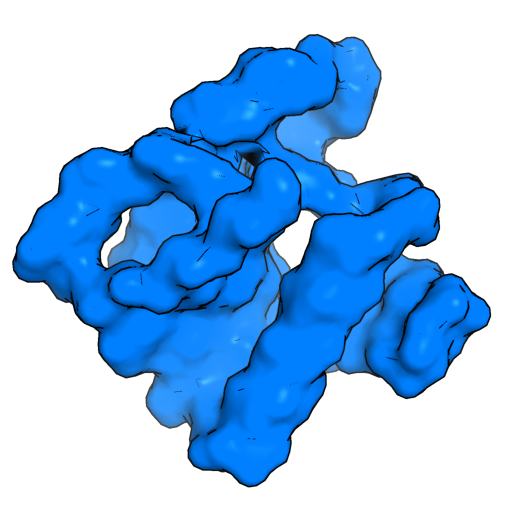849 1.00 81.31 102 ARG A CA 1
ATOM 814 C C . ARG A 1 102 ? 4.650 2.748 15.233 1.00 81.31 102 ARG A C 1
ATOM 816 O O . ARG A 1 102 ? 3.991 2.641 16.259 1.00 81.31 102 ARG A O 1
ATOM 823 N N . ARG A 1 103 ? 4.472 3.776 14.392 1.00 80.62 103 ARG A N 1
ATOM 824 C CA . ARG A 1 103 ? 3.492 4.869 14.581 1.00 80.62 103 ARG A CA 1
ATOM 825 C C . ARG A 1 103 ? 2.022 4.494 14.324 1.00 80.62 103 ARG A C 1
ATOM 827 O O . ARG A 1 103 ? 1.139 5.292 14.655 1.00 80.62 103 ARG A O 1
ATOM 834 N N . LEU A 1 104 ? 1.771 3.341 13.707 1.00 82.50 104 LEU A N 1
ATOM 835 C CA . LEU A 1 104 ? 0.451 2.786 13.387 1.00 82.50 104 LEU A CA 1
ATOM 836 C C . LEU A 1 104 ? -0.015 1.763 14.433 1.00 82.50 104 LEU A C 1
ATOM 838 O O . LEU A 1 104 ? -1.221 1.571 14.595 1.00 82.50 104 LEU A O 1
ATOM 842 N N . VAL A 1 105 ? 0.923 1.149 15.165 1.00 82.88 105 VAL A N 1
ATOM 843 C CA . VAL A 1 105 ? 0.628 0.180 16.231 1.00 82.88 105 VAL A CA 1
ATOM 844 C C . VAL A 1 105 ? -0.287 0.816 17.281 1.00 82.88 105 VAL A C 1
ATOM 846 O O . VAL A 1 105 ? -0.056 1.940 17.725 1.00 82.88 105 VAL A O 1
ATOM 849 N N . GLY A 1 106 ? -1.361 0.110 17.643 1.00 81.31 106 GLY A N 1
ATOM 850 C CA . GLY A 1 106 ? -2.374 0.564 18.604 1.00 81.31 106 GLY A CA 1
ATOM 851 C C . GLY A 1 106 ? -3.452 1.495 18.033 1.00 81.31 106 GLY A C 1
ATOM 852 O O . GLY A 1 106 ? -4.471 1.696 18.683 1.00 81.31 106 GLY A O 1
ATOM 853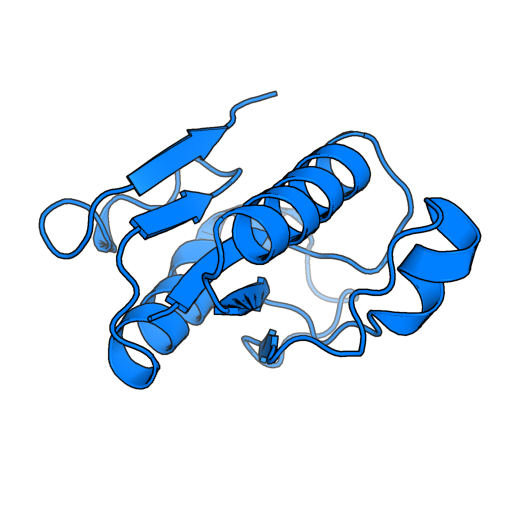 N N . LYS A 1 107 ? -3.281 2.031 16.813 1.00 87.12 107 LYS A N 1
ATOM 854 C CA . LYS A 1 107 ? -4.308 2.847 16.131 1.00 87.12 107 LYS A CA 1
ATOM 855 C C . LYS A 1 107 ? -5.182 2.027 15.184 1.00 87.12 107 LYS A C 1
ATOM 857 O O . LYS A 1 107 ? -6.336 2.374 14.955 1.00 87.12 107 LYS A O 1
ATOM 862 N N . VAL A 1 108 ? -4.610 0.982 14.591 1.00 90.06 108 VAL A N 1
ATOM 863 C CA . VAL A 1 108 ? -5.253 0.103 13.610 1.00 90.06 108 VAL A CA 1
ATOM 864 C C . VAL A 1 108 ? -4.552 -1.262 13.634 1.00 90.06 108 VAL A C 1
ATOM 866 O O . VAL A 1 108 ? -3.343 -1.296 13.871 1.00 90.06 108 VAL A O 1
ATOM 869 N N . PRO A 1 109 ? -5.258 -2.383 13.405 1.00 92.19 109 PRO A N 1
ATOM 870 C CA . PRO A 1 109 ? -4.615 -3.675 13.186 1.00 92.19 109 PRO A CA 1
ATOM 871 C C . PRO A 1 109 ? -3.619 -3.604 12.021 1.00 92.19 109 PRO A C 1
ATOM 873 O O . PRO A 1 109 ? -3.961 -3.121 10.938 1.00 92.19 109 PRO A O 1
ATOM 876 N N . VAL A 1 110 ? -2.393 -4.077 12.247 1.00 89.94 110 VAL A N 1
ATOM 877 C CA . VAL A 1 110 ? -1.324 -4.099 11.240 1.00 89.94 110 VAL A CA 1
ATOM 878 C C . VAL A 1 110 ? -0.995 -5.546 10.900 1.00 89.94 110 VAL A C 1
ATOM 880 O O . VAL A 1 110 ? -0.761 -6.354 11.794 1.00 89.94 110 VAL A O 1
ATOM 883 N N . VAL A 1 111 ? -0.976 -5.851 9.608 1.00 89.69 111 VAL A N 1
ATOM 884 C CA . VAL A 1 111 ? -0.451 -7.091 9.042 1.00 89.69 111 VAL A CA 1
ATOM 885 C C . VAL A 1 111 ? 0.887 -6.749 8.405 1.00 89.69 111 VAL A C 1
ATOM 887 O O . VAL A 1 111 ? 0.951 -5.968 7.456 1.00 89.69 111 VAL A O 1
ATOM 890 N N . GLU A 1 112 ? 1.958 -7.293 8.961 1.00 85.81 112 GLU A N 1
ATOM 891 C CA . GLU A 1 112 ? 3.300 -7.115 8.421 1.00 85.81 112 GLU A CA 1
ATOM 892 C C . GLU A 1 112 ? 3.630 -8.263 7.461 1.00 85.81 112 GLU A C 1
ATOM 894 O O . GLU A 1 112 ? 3.346 -9.426 7.751 1.00 85.81 112 GLU A O 1
ATOM 899 N N . TYR A 1 113 ? 4.237 -7.928 6.325 1.00 82.62 113 TYR A N 1
ATOM 900 C CA . TYR A 1 113 ? 4.852 -8.889 5.417 1.00 82.62 113 TYR A CA 1
ATOM 901 C C . TYR A 1 113 ? 6.337 -8.545 5.258 1.00 82.62 113 TYR A C 1
ATOM 903 O O . TYR A 1 113 ? 6.672 -7.548 4.628 1.00 82.62 113 TYR A O 1
ATOM 911 N N . ILE A 1 114 ? 7.228 -9.356 5.832 1.00 73.31 114 ILE A N 1
ATOM 912 C CA . ILE A 1 114 ? 8.683 -9.215 5.667 1.00 73.31 114 ILE A CA 1
ATOM 913 C C . ILE A 1 114 ? 9.148 -10.241 4.630 1.00 73.31 114 ILE A C 1
ATOM 915 O O . ILE A 1 114 ? 8.745 -11.404 4.696 1.00 73.31 114 ILE A O 1
ATOM 919 N N . HIS A 1 115 ? 9.980 -9.796 3.688 1.00 61.25 115 HIS A N 1
ATOM 920 C CA . HIS A 1 115 ? 10.668 -10.646 2.715 1.00 61.25 115 HIS A CA 1
ATOM 921 C C . HIS A 1 115 ? 12.080 -10.987 3.194 1.00 61.25 115 HIS A C 1
ATOM 923 O O . HIS A 1 115 ? 12.739 -10.067 3.738 1.00 61.25 115 HIS A O 1
#

pLDDT: mean 85.32, std 8.55, range [54.53, 95.12]

Secondary structure (DSSP, 8-state):
-EEEEE-S--SS--HHHHHHHHHHHHHHHTT-EEEEEEEE---TTHHHHHHS---TTS-EEEEEE-TTS-HHHHHHHTHHHHHHHHHHH--S-EEESSTTGGGTTTTS-EEE---